Protein AF-A0A176J1P7-F1 (afdb_monomer)

Radius of gyration: 28.58 Å; Cα contacts (8 Å, |Δi|>4): 142; chains: 1; bounding box: 48×58×91 Å

Secondary structure (DSSP, 8-state):
---------PPP---------------GGGG-----EE-HHHHHHHHHTT-PPPHHHHHHHHHHHHHHHHTT--EEEEEESSEEEEEETTTTEEEEEEEHHHHTTPPP-S--EEEEE-

Mean predicted aligned error: 12.33 Å

pLDDT: mean 83.84, std 17.24, range [46.94, 98.0]

Solvent-accessible surface area (backbone atoms only — not comparable to full-atom values): 7313 Å² total; per-residue (Å²): 137,86,84,82,81,84,79,84,83,79,77,84,82,79,81,82,75,79,85,74,78,84,70,86,74,76,52,77,70,76,74,58,74,80,61,72,42,75,33,75,60,14,51,52,36,26,62,78,64,70,57,82,78,50,71,69,56,51,52,50,49,44,56,52,41,54,54,35,44,77,71,70,29,48,24,31,40,39,38,39,87,74,24,34,34,38,30,33,41,76,71,29,28,35,51,37,46,41,43,44,76,63,49,74,78,59,87,87,74,88,58,75,38,76,45,81,56,129

Nearest PDB structures (foldseek):
  1hux-assembly1_B  TM=5.943E-01  e=7.854E-01  Acidaminococcus fermentans
  4jx2-assembly1_B  TM=6.207E-01  e=9.579E-01  Legionella pneumophila subsp. pneumophila str. Philadelphia 1
  5nbn-assembly2_C  TM=6.467E-01  e=3.371E+00  Saccharomyces cerevisiae S288C
  3h1q-assembly2_B  TM=3.751E-01  e=7.854E-01  Carboxydothermus hydrogenoformans Z-2901
  7ztd-assembly1_A  TM=6.219E-01  e=3.601E+00  Homo sapiens

Foldseek 3Di:
DDDDDDDDDDDDDDDDDPDDDDDDCPDPVVVDPPAAEEDPAAVVQCVVVVQDQDPVNSVVVSVVLVVCVVVVWQWEWEDEQQWIWIAGSVNSYTHHIDGPVVVVPDDDPPGPYYHYDD

Structure (mmCIF, N/CA/C/O backbone):
data_AF-A0A176J1P7-F1
#
_entry.id   AF-A0A176J1P7-F1
#
loop_
_atom_site.group_PDB
_atom_site.id
_atom_site.type_symbol
_atom_site.label_atom_id
_atom_site.label_alt_id
_atom_site.label_comp_id
_atom_site.label_asym_id
_atom_site.label_entity_id
_atom_site.label_seq_id
_atom_site.pdbx_PDB_ins_code
_atom_site.Cartn_x
_atom_site.Cartn_y
_atom_site.Cartn_z
_atom_site.occupancy
_atom_site.B_iso_or_equiv
_atom_site.auth_seq_id
_atom_site.auth_comp_id
_atom_site.auth_asym_id
_atom_site.auth_atom_id
_atom_site.pdbx_PDB_model_num
ATOM 1 N N . MET A 1 1 ? -18.538 42.694 77.700 1.00 47.28 1 MET A N 1
ATOM 2 C CA . MET A 1 1 ? -18.294 43.087 76.299 1.00 47.28 1 MET A CA 1
ATOM 3 C C . MET A 1 1 ? -18.184 41.798 75.504 1.00 47.28 1 MET A C 1
ATOM 5 O O . MET A 1 1 ? -17.128 41.183 75.482 1.00 47.28 1 MET A O 1
ATOM 9 N N . GLU A 1 2 ? -19.329 41.314 75.025 1.00 47.19 2 GLU A N 1
ATOM 10 C CA . GLU A 1 2 ? -19.442 40.132 74.165 1.00 47.19 2 GLU A CA 1
ATOM 11 C C . GLU A 1 2 ? -18.959 40.481 72.758 1.00 47.19 2 GLU A C 1
ATOM 13 O O . GLU A 1 2 ? -19.436 41.450 72.176 1.00 47.19 2 GLU A O 1
ATOM 18 N N . ASN A 1 3 ? -18.056 39.674 72.203 1.00 46.94 3 ASN A N 1
ATOM 19 C CA . ASN A 1 3 ? -17.729 39.709 70.781 1.00 46.94 3 ASN A CA 1
ATOM 20 C C . ASN A 1 3 ? -18.345 38.467 70.129 1.00 46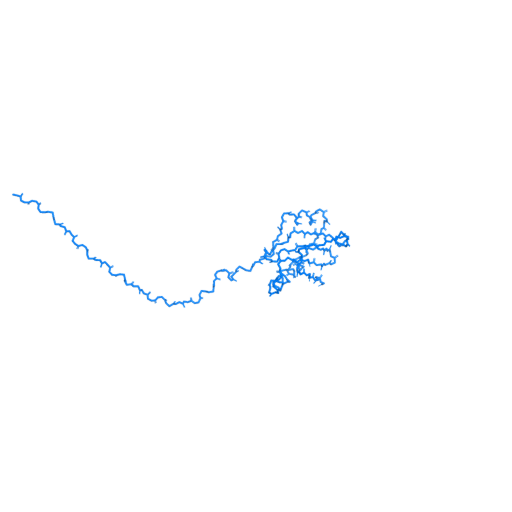.94 3 ASN A C 1
ATOM 22 O O . ASN A 1 3 ? -17.734 37.398 70.089 1.00 46.94 3 ASN A O 1
ATOM 26 N N . GLY A 1 4 ? -19.592 38.612 69.674 1.00 50.59 4 GLY A N 1
ATOM 27 C CA . GLY A 1 4 ? -20.319 37.603 68.911 1.00 50.59 4 GLY A CA 1
ATOM 28 C C . GLY A 1 4 ? -19.778 37.500 67.486 1.00 50.59 4 GLY A C 1
ATOM 29 O O . GLY A 1 4 ? -19.776 38.472 66.738 1.00 50.59 4 GLY A O 1
ATOM 30 N N . ILE A 1 5 ? -19.314 36.311 67.107 1.00 58.38 5 ILE A N 1
ATOM 31 C CA . ILE A 1 5 ? -18.952 35.970 65.728 1.00 58.38 5 ILE A CA 1
ATOM 32 C C . ILE A 1 5 ? -20.221 35.447 65.050 1.00 58.38 5 ILE A C 1
ATOM 34 O O . ILE A 1 5 ? -20.645 34.315 65.297 1.00 58.38 5 ILE A O 1
ATOM 38 N N . GLU A 1 6 ? -20.859 36.267 64.219 1.00 57.91 6 GLU A N 1
ATOM 39 C CA . GLU A 1 6 ? -22.003 35.836 63.417 1.00 57.91 6 GLU A CA 1
ATOM 40 C C . GLU A 1 6 ? -21.540 34.870 62.313 1.00 57.91 6 GLU A C 1
ATOM 42 O O . GLU A 1 6 ? -20.824 35.233 61.379 1.00 57.91 6 GLU A O 1
ATOM 47 N N . LYS A 1 7 ? -21.949 33.598 62.414 1.00 54.00 7 LYS A N 1
ATOM 48 C CA . LYS A 1 7 ? -21.781 32.606 61.344 1.00 54.00 7 LYS A CA 1
ATOM 49 C C . LYS A 1 7 ? -22.800 32.868 60.232 1.00 54.00 7 LYS A C 1
ATOM 51 O O . LYS A 1 7 ? -23.985 32.579 60.396 1.00 54.00 7 LYS A O 1
ATOM 56 N N . LEU A 1 8 ? -22.328 33.324 59.074 1.00 55.03 8 LEU A N 1
ATOM 57 C CA . LEU A 1 8 ? -23.118 33.399 57.842 1.00 55.03 8 LEU A CA 1
ATOM 58 C C . LEU A 1 8 ? -23.496 31.985 57.361 1.00 55.03 8 LEU A C 1
ATOM 60 O O . LEU A 1 8 ? -22.653 31.237 56.865 1.00 55.03 8 LEU A O 1
ATOM 64 N N . LYS A 1 9 ? -24.776 31.619 57.495 1.00 56.59 9 LYS A N 1
ATOM 65 C CA . LYS A 1 9 ? -25.365 30.425 56.870 1.00 56.59 9 LYS A CA 1
ATOM 66 C C . LYS A 1 9 ? -25.597 30.710 55.384 1.00 56.59 9 LYS A C 1
ATOM 68 O O . LYS A 1 9 ? -26.512 31.451 55.043 1.00 56.59 9 LYS A O 1
ATOM 73 N N . HIS A 1 10 ? -24.797 30.126 54.500 1.00 53.03 10 HIS A N 1
ATOM 74 C CA . HIS A 1 10 ? -25.065 30.140 53.059 1.00 53.03 10 HIS A CA 1
ATOM 75 C C . HIS A 1 10 ? -25.905 28.915 52.675 1.00 53.03 10 HIS A C 1
ATOM 77 O O . HIS A 1 10 ? -25.543 27.773 52.956 1.00 53.03 10 HIS A O 1
ATOM 83 N N . LEU A 1 11 ? -27.059 29.186 52.067 1.00 60.56 11 LEU A N 1
ATOM 84 C CA . LEU A 1 11 ? -28.006 28.207 51.535 1.00 60.56 11 LEU A CA 1
ATOM 85 C C . LEU A 1 11 ? -27.411 27.540 50.276 1.00 60.56 11 LEU A C 1
ATOM 87 O O . LEU A 1 11 ? -26.779 28.242 49.482 1.00 60.56 11 LEU A O 1
ATOM 91 N N . PRO A 1 12 ? -27.594 26.225 50.045 1.00 56.84 12 PRO A N 1
ATOM 92 C CA . PRO A 1 12 ? -27.063 25.591 4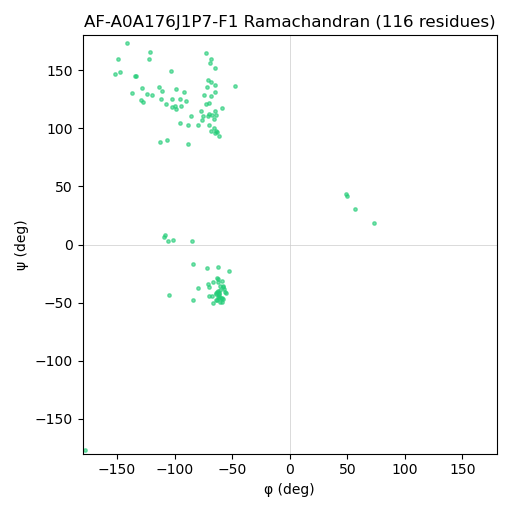8.844 1.00 56.84 12 PRO A CA 1
ATOM 93 C C . PRO A 1 12 ? -27.793 26.096 47.595 1.00 56.84 12 PRO A C 1
ATOM 95 O O . PRO A 1 12 ? -29.020 26.045 47.503 1.00 56.84 12 PRO A O 1
ATOM 98 N N . LEU A 1 13 ? -27.019 26.558 46.613 1.00 57.62 13 LEU A N 1
ATOM 99 C CA . LEU A 1 13 ? -27.512 26.887 45.279 1.00 57.62 13 LEU A CA 1
ATOM 100 C C . LEU A 1 13 ? -28.031 25.603 44.620 1.00 57.62 13 LEU A C 1
ATOM 102 O O . LEU A 1 13 ? -27.249 24.705 44.302 1.00 57.62 13 LEU A O 1
ATOM 106 N N . SER A 1 14 ? -29.344 25.494 44.408 1.00 64.50 14 SER A N 1
ATOM 107 C CA . SER A 1 14 ? -29.887 24.398 43.605 1.00 64.50 14 SER A CA 1
ATOM 108 C C . SER A 1 14 ? -29.500 24.622 42.143 1.00 64.50 14 SER A C 1
ATOM 110 O O . SER A 1 14 ? -29.840 25.652 41.556 1.00 64.50 14 SER A O 1
ATOM 112 N N . LEU A 1 15 ? -28.793 23.661 41.555 1.00 49.44 15 LEU A N 1
ATOM 113 C CA . LEU A 1 15 ? -28.382 23.690 40.155 1.00 49.44 15 LEU A CA 1
ATOM 114 C C . LEU A 1 15 ? -29.608 23.503 39.250 1.00 49.44 15 LEU A C 1
ATOM 116 O O . LEU A 1 15 ? -30.096 22.388 39.068 1.00 49.44 15 LEU A O 1
ATOM 120 N N . TYR A 1 16 ? -30.093 24.589 38.654 1.00 50.06 16 TYR A N 1
ATOM 121 C CA . TYR A 1 16 ? -31.014 24.511 37.525 1.00 50.06 16 TYR A CA 1
ATOM 122 C C . TYR A 1 16 ? -30.266 23.919 36.323 1.00 50.06 16 TYR A C 1
ATOM 124 O O . TYR A 1 16 ? -29.350 24.539 35.781 1.00 50.06 16 TYR A O 1
ATOM 132 N N . ARG A 1 17 ? -30.628 22.696 35.922 1.00 58.78 17 ARG A N 1
ATOM 133 C CA . ARG A 1 17 ? -30.071 22.026 34.742 1.00 58.78 17 ARG A CA 1
ATOM 134 C C . ARG A 1 17 ? -31.007 22.265 33.555 1.00 58.78 17 ARG A C 1
ATOM 136 O O . ARG A 1 17 ? -32.057 21.625 33.500 1.00 58.78 17 ARG A O 1
ATOM 143 N N . PRO A 1 18 ? -30.671 23.148 32.598 1.00 52.62 18 PRO A N 1
ATOM 144 C CA . PRO A 1 18 ? -31.464 23.263 31.386 1.00 52.62 18 PRO A CA 1
ATOM 145 C C . PRO A 1 18 ? -31.365 21.953 30.597 1.00 52.62 18 PRO A C 1
ATOM 147 O O . PRO A 1 18 ? -30.278 21.409 30.382 1.00 52.62 18 PRO A O 1
ATOM 150 N N . ILE A 1 19 ? -32.520 21.435 30.186 1.00 55.81 19 ILE A N 1
ATOM 151 C CA . ILE A 1 19 ? -32.644 20.259 29.325 1.00 55.81 19 ILE A CA 1
ATOM 152 C C . ILE A 1 19 ? -32.116 20.659 27.944 1.00 55.81 19 ILE A C 1
ATOM 154 O O . ILE A 1 19 ? -32.816 21.299 27.161 1.00 55.81 19 ILE A O 1
ATOM 158 N N . GLN A 1 2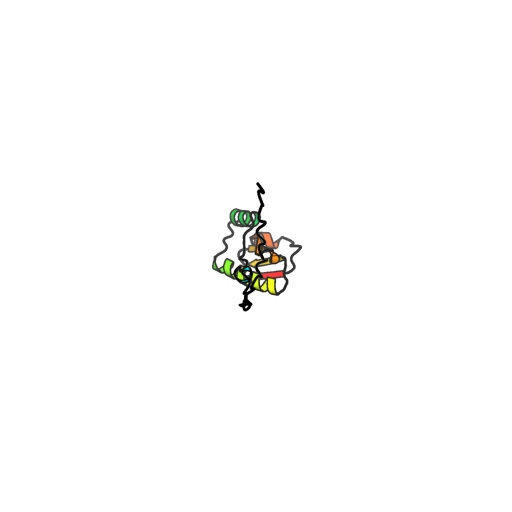0 ? -30.857 20.330 27.653 1.00 61.34 20 GLN A N 1
ATOM 159 C CA . GLN A 1 20 ? -30.287 20.548 26.328 1.00 61.34 20 GLN A CA 1
ATOM 160 C C . GLN A 1 20 ? -30.807 19.466 25.380 1.00 61.34 20 GLN A C 1
ATOM 162 O O . GLN A 1 20 ? -30.556 18.273 25.554 1.00 61.34 20 GLN A O 1
ATOM 167 N N . LYS A 1 21 ? -31.584 19.908 24.389 1.00 56.81 21 LYS A N 1
ATOM 168 C CA . LYS A 1 21 ? -32.069 19.104 23.268 1.00 56.81 21 LYS A CA 1
ATOM 169 C C . LYS A 1 21 ? -30.849 18.542 22.531 1.00 56.81 21 LYS A C 1
ATOM 171 O O . LYS A 1 21 ? -30.043 19.307 22.012 1.00 56.81 21 LYS A O 1
ATOM 176 N N . LYS A 1 22 ? -30.717 17.215 22.513 1.00 55.91 22 LYS A N 1
ATOM 177 C CA . LYS A 1 22 ? -29.633 16.479 21.853 1.00 55.91 22 LYS A CA 1
ATOM 178 C C . LYS A 1 22 ? -29.704 16.738 20.343 1.00 55.91 22 LYS A C 1
ATOM 180 O O . LYS A 1 22 ? -30.525 16.140 19.652 1.00 55.91 22 LYS A O 1
ATOM 185 N N . GLN A 1 23 ? -28.915 17.693 19.855 1.00 59.06 23 GLN A N 1
ATOM 186 C CA . GLN A 1 23 ? -28.635 17.821 18.430 1.00 59.06 23 GLN A CA 1
ATOM 187 C C . GLN A 1 23 ? -27.778 16.621 18.019 1.00 59.06 23 GLN A C 1
ATOM 189 O O . GLN A 1 23 ? -26.946 16.152 18.792 1.00 59.06 23 GLN A O 1
ATOM 194 N N . ASN A 1 24 ? -28.059 16.069 16.842 1.00 57.12 24 ASN A N 1
ATOM 195 C CA . ASN A 1 24 ? -27.381 14.891 16.321 1.00 57.12 24 ASN A CA 1
ATOM 196 C C . ASN A 1 24 ? -25.901 15.214 16.077 1.00 57.12 24 ASN A C 1
ATOM 198 O O . ASN A 1 24 ? -25.549 15.757 15.030 1.00 57.12 24 ASN A O 1
ATOM 202 N N . ASP A 1 25 ? -25.053 14.875 17.049 1.00 56.06 25 ASP A N 1
ATOM 203 C CA . ASP A 1 25 ? -23.601 14.850 16.913 1.00 56.06 25 ASP A CA 1
ATOM 204 C C . ASP A 1 25 ? -23.237 13.833 15.831 1.00 56.06 25 ASP A C 1
ATOM 206 O O . ASP A 1 25 ? -23.093 12.632 16.076 1.00 56.06 25 ASP A O 1
ATOM 210 N N . THR A 1 26 ? -23.101 14.318 14.601 1.00 60.22 26 THR A N 1
ATOM 211 C CA . THR A 1 26 ? -22.328 13.604 13.590 1.00 60.22 26 THR A CA 1
ATOM 212 C C . THR A 1 26 ? -20.903 13.637 14.114 1.00 60.22 26 THR A C 1
ATOM 214 O O . THR A 1 26 ? -20.258 14.682 14.095 1.00 60.22 26 THR A O 1
ATOM 217 N N . SER A 1 27 ? -20.476 12.532 14.724 1.00 72.25 27 SER A N 1
ATOM 218 C CA . SER A 1 27 ? -19.207 12.450 15.440 1.00 72.25 27 SER A CA 1
ATOM 219 C C . SER A 1 27 ? -18.067 13.038 14.600 1.00 72.25 27 SER A C 1
ATOM 221 O O . SER A 1 27 ? -17.956 12.725 13.414 1.00 72.25 27 SER A O 1
ATOM 223 N N . PHE A 1 28 ? -17.192 13.832 15.226 1.00 66.69 28 PHE A N 1
ATOM 224 C CA . PHE A 1 28 ? -15.980 14.399 14.619 1.00 66.69 28 PHE A CA 1
ATOM 225 C C . PHE A 1 28 ? -15.091 13.329 13.953 1.00 66.69 28 PHE A C 1
ATOM 227 O O . PHE A 1 28 ? -14.352 13.630 13.020 1.00 66.69 28 PHE A O 1
ATOM 234 N N . GLN A 1 29 ? -15.216 12.060 14.368 1.00 61.03 29 GLN A N 1
ATOM 235 C CA . GLN A 1 29 ? -14.558 10.922 13.715 1.00 61.03 29 GLN A CA 1
ATOM 236 C C . GLN A 1 29 ? -15.032 10.692 12.269 1.00 61.03 29 GLN A C 1
ATOM 238 O O . GLN A 1 29 ? -14.254 10.239 11.441 1.00 61.03 29 GLN A O 1
ATOM 243 N N . THR A 1 30 ? -16.272 11.054 11.934 1.00 57.84 30 THR A N 1
ATOM 244 C CA . THR A 1 30 ? -16.858 10.873 10.590 1.00 57.84 30 THR A CA 1
ATOM 245 C C . THR A 1 30 ? -16.271 11.841 9.556 1.00 57.84 30 THR A C 1
ATOM 247 O O . THR A 1 30 ? -16.353 11.585 8.359 1.00 57.84 30 THR A O 1
ATOM 250 N N . LEU A 1 31 ? -15.673 12.954 10.000 1.00 61.38 31 LEU A N 1
ATOM 251 C CA . LEU A 1 31 ? -15.048 13.946 9.116 1.00 61.38 31 LEU A CA 1
ATOM 252 C C . LEU A 1 31 ? -13.614 13.568 8.722 1.00 61.38 31 LEU A C 1
ATOM 254 O O . LEU A 1 31 ? -13.079 14.107 7.755 1.00 61.38 31 LEU A O 1
ATOM 258 N N . PHE A 1 32 ? -12.991 12.636 9.448 1.00 60.50 32 PHE A N 1
ATOM 259 C CA . PHE A 1 32 ? -11.681 12.102 9.105 1.00 60.50 32 PHE A CA 1
ATOM 260 C C . PHE A 1 32 ? -11.870 10.904 8.173 1.00 60.50 32 PHE A C 1
ATOM 262 O O . PHE A 1 32 ? -11.932 9.756 8.607 1.00 60.50 32 PHE A O 1
ATOM 269 N N . GLN A 1 33 ? -11.966 11.158 6.866 1.00 63.97 33 GLN A N 1
ATOM 270 C CA . GLN A 1 33 ? -11.664 10.090 5.920 1.00 63.97 33 GLN A CA 1
ATOM 271 C C . GLN A 1 33 ? -10.184 9.748 6.083 1.00 63.97 33 GLN A C 1
ATOM 273 O O . GLN A 1 33 ? -9.316 10.597 5.873 1.00 63.97 33 GLN A O 1
ATOM 278 N N . GLU A 1 34 ? -9.899 8.530 6.543 1.00 73.31 34 GLU A N 1
ATOM 279 C CA . GLU A 1 34 ? -8.531 8.039 6.665 1.00 73.31 34 GLU A CA 1
ATOM 280 C C . GLU A 1 34 ? -7.908 7.954 5.270 1.00 73.31 34 GLU A C 1
ATOM 282 O O . GLU A 1 34 ? -8.142 6.999 4.528 1.00 73.31 34 GLU A O 1
ATOM 287 N N . LYS A 1 35 ? -7.144 8.990 4.915 1.00 89.31 35 LYS A N 1
ATOM 288 C CA . LYS A 1 35 ? -6.380 9.050 3.671 1.00 89.31 35 LYS A CA 1
ATOM 289 C C . LYS A 1 35 ? -5.297 7.984 3.663 1.00 89.31 35 LYS A C 1
ATOM 291 O O . LYS A 1 35 ? -4.771 7.613 4.718 1.00 89.31 35 LYS A O 1
ATOM 296 N N . LEU A 1 36 ? -4.936 7.527 2.469 1.00 95.31 36 LEU A N 1
ATOM 297 C CA . LEU A 1 36 ? -3.806 6.626 2.323 1.00 95.31 36 LEU A CA 1
ATOM 298 C C . LEU A 1 36 ? -2.530 7.374 2.736 1.00 95.31 36 LEU A C 1
ATOM 300 O O . LEU A 1 36 ? -2.327 8.546 2.426 1.00 95.31 36 LEU A O 1
ATOM 304 N N . THR A 1 37 ? -1.660 6.702 3.477 1.00 96.44 37 THR A N 1
ATOM 305 C CA . THR A 1 37 ? -0.360 7.231 3.902 1.00 96.44 37 THR A CA 1
ATOM 306 C C . THR A 1 37 ? 0.761 6.324 3.413 1.00 96.44 37 THR A C 1
ATOM 308 O O . THR A 1 37 ? 0.531 5.164 3.080 1.00 96.44 37 THR A O 1
ATOM 311 N N . ILE A 1 38 ? 1.991 6.837 3.344 1.00 96.94 38 ILE A N 1
ATOM 312 C CA . ILE A 1 38 ? 3.156 6.080 2.863 1.00 96.94 38 ILE A CA 1
ATOM 313 C C . ILE A 1 38 ? 4.113 5.837 4.026 1.00 96.94 38 ILE A C 1
ATOM 315 O O . ILE A 1 38 ? 4.563 6.783 4.675 1.00 96.94 38 ILE A O 1
ATOM 319 N N . SER A 1 39 ? 4.463 4.572 4.267 1.00 98.00 39 SER A N 1
ATOM 320 C CA . SER A 1 39 ? 5.478 4.217 5.258 1.00 98.00 39 SER A CA 1
ATOM 321 C C . SER A 1 39 ? 6.876 4.677 4.818 1.00 98.00 39 SER A C 1
ATOM 323 O O . SER A 1 39 ? 7.160 4.859 3.632 1.00 98.00 39 SER A O 1
ATOM 325 N N . LYS A 1 40 ? 7.810 4.796 5.770 1.00 96.94 40 LYS A N 1
ATOM 326 C CA . LYS A 1 40 ? 9.219 5.095 5.448 1.00 96.94 40 LYS A CA 1
ATOM 327 C C . LYS A 1 40 ? 9.826 4.068 4.488 1.00 96.94 40 LYS A C 1
ATOM 329 O O . LYS A 1 40 ? 10.584 4.438 3.599 1.00 96.94 40 LYS A O 1
ATOM 334 N N . HIS A 1 41 ? 9.478 2.793 4.664 1.00 94.38 41 HIS A N 1
ATOM 335 C CA . HIS A 1 41 ? 9.992 1.714 3.830 1.00 94.38 41 HIS A CA 1
ATOM 336 C C . HIS A 1 41 ? 9.432 1.786 2.407 1.00 94.38 41 HIS A C 1
ATOM 338 O O . HIS A 1 41 ? 10.192 1.698 1.449 1.00 94.38 41 HIS A O 1
ATOM 344 N N . ALA A 1 42 ? 8.126 2.022 2.267 1.00 96.31 42 ALA A N 1
ATOM 345 C CA . ALA A 1 42 ? 7.506 2.221 0.964 1.00 96.31 42 ALA A CA 1
ATOM 346 C C . ALA A 1 42 ? 8.132 3.402 0.225 1.00 96.31 42 ALA A C 1
ATOM 348 O O . ALA A 1 42 ? 8.483 3.256 -0.939 1.00 96.31 42 ALA A O 1
ATOM 349 N N . ARG A 1 43 ? 8.334 4.538 0.904 1.00 96.38 43 ARG A N 1
ATOM 350 C CA . ARG A 1 43 ? 8.951 5.715 0.285 1.00 96.38 43 ARG A CA 1
ATOM 351 C C . ARG A 1 43 ? 10.353 5.412 -0.244 1.00 96.38 43 ARG A C 1
ATOM 353 O O . ARG A 1 43 ? 10.598 5.631 -1.422 1.00 96.38 43 ARG A O 1
ATOM 360 N N . ALA A 1 44 ? 11.207 4.802 0.582 1.00 96.19 44 ALA A N 1
ATOM 361 C CA . ALA A 1 44 ? 12.541 4.384 0.154 1.00 96.19 44 ALA A CA 1
ATOM 362 C C . ALA A 1 44 ? 12.494 3.463 -1.078 1.00 96.19 44 ALA A C 1
ATOM 364 O O . ALA A 1 44 ? 13.266 3.643 -2.010 1.00 96.19 44 ALA A O 1
ATOM 365 N N . ARG A 1 45 ? 11.550 2.514 -1.126 1.00 94.62 45 ARG A N 1
ATOM 366 C CA . ARG A 1 45 ? 11.411 1.593 -2.263 1.00 94.62 45 ARG A CA 1
ATOM 367 C C . ARG A 1 45 ? 10.894 2.252 -3.537 1.00 94.62 45 ARG A C 1
ATOM 369 O O . ARG A 1 45 ? 11.337 1.871 -4.618 1.00 94.62 45 ARG A O 1
ATOM 376 N N . LEU A 1 46 ? 9.979 3.213 -3.428 1.00 94.25 46 LEU A N 1
ATOM 377 C CA . LEU A 1 46 ? 9.521 3.997 -4.578 1.00 94.25 46 LEU A CA 1
ATOM 378 C C . LEU A 1 46 ? 10.690 4.783 -5.184 1.00 94.25 46 LEU A C 1
ATOM 380 O O . LEU A 1 46 ? 10.892 4.717 -6.397 1.00 94.25 46 LEU A O 1
ATOM 384 N N . ASP A 1 47 ? 11.498 5.421 -4.333 1.00 94.50 47 ASP A N 1
ATOM 385 C CA . ASP A 1 47 ? 12.664 6.208 -4.742 1.00 94.50 47 ASP A CA 1
ATOM 386 C C . ASP A 1 47 ? 13.763 5.316 -5.357 1.00 94.50 47 ASP A C 1
ATOM 388 O O . ASP A 1 47 ? 14.209 5.556 -6.478 1.00 94.50 47 ASP A O 1
ATOM 392 N N . GLU A 1 48 ? 14.157 4.229 -4.678 1.00 94.81 48 GLU A N 1
ATOM 393 C CA . GLU A 1 48 ? 15.200 3.287 -5.132 1.00 94.81 48 GLU A CA 1
ATOM 394 C C . GLU A 1 48 ? 14.891 2.647 -6.490 1.00 94.81 48 GLU A C 1
ATOM 396 O O . GLU A 1 48 ? 15.797 2.283 -7.244 1.00 94.81 48 GLU A O 1
ATOM 401 N N . ARG A 1 49 ? 13.606 2.445 -6.788 1.00 89.19 49 ARG A N 1
ATOM 402 C CA . ARG A 1 49 ? 13.147 1.753 -7.997 1.00 89.19 49 ARG A CA 1
ATOM 403 C C . ARG A 1 49 ? 12.564 2.693 -9.044 1.00 89.19 49 ARG A C 1
ATOM 405 O O . ARG A 1 49 ? 12.111 2.203 -10.076 1.00 89.19 49 ARG A O 1
ATOM 412 N N . ASN A 1 50 ? 12.588 4.001 -8.789 1.00 89.81 50 ASN A N 1
ATOM 413 C CA . ASN A 1 50 ? 12.002 5.033 -9.640 1.00 89.81 50 ASN A CA 1
ATOM 414 C C . ASN A 1 50 ? 10.545 4.715 -10.039 1.00 89.81 50 ASN A C 1
ATOM 416 O O . ASN A 1 50 ? 10.153 4.852 -11.199 1.00 89.81 50 ASN A O 1
ATOM 420 N N . ILE A 1 51 ? 9.758 4.219 -9.079 1.00 88.88 51 ILE A N 1
ATOM 421 C CA . ILE A 1 51 ? 8.338 3.914 -9.277 1.00 88.88 51 ILE A CA 1
ATOM 422 C C . ILE A 1 51 ? 7.557 5.197 -9.021 1.00 88.88 51 ILE A C 1
ATOM 424 O O . ILE A 1 51 ? 7.453 5.657 -7.884 1.00 88.88 51 ILE A O 1
ATOM 428 N N . VAL A 1 52 ? 6.986 5.755 -10.082 1.00 88.50 52 VAL A N 1
ATOM 429 C CA . VAL A 1 52 ? 6.139 6.945 -10.003 1.00 88.50 52 VAL A CA 1
ATOM 430 C C . VAL A 1 52 ? 4.683 6.508 -9.921 1.00 88.50 52 VAL A C 1
ATOM 432 O O . VAL A 1 52 ? 4.200 5.769 -10.776 1.00 88.50 52 VAL A O 1
ATOM 435 N N . ILE A 1 53 ? 3.984 6.976 -8.889 1.00 90.31 53 ILE A N 1
ATOM 436 C CA . ILE A 1 53 ? 2.536 6.816 -8.750 1.00 90.31 53 ILE A CA 1
ATOM 437 C C . ILE A 1 53 ? 1.912 8.152 -9.145 1.00 90.31 53 ILE A C 1
ATOM 439 O O . ILE A 1 53 ? 2.217 9.168 -8.523 1.00 90.31 53 ILE A O 1
ATOM 443 N N . SER A 1 54 ? 1.090 8.166 -10.196 1.00 92.88 54 SER A N 1
ATOM 444 C CA . SER A 1 54 ? 0.355 9.373 -10.584 1.00 92.88 54 SER A CA 1
ATOM 445 C C . SER A 1 54 ? -0.729 9.703 -9.558 1.00 92.88 54 SER A C 1
ATOM 447 O O . SER A 1 54 ? -1.236 8.809 -8.878 1.00 92.88 54 SER A O 1
ATOM 449 N N . ASP A 1 55 ? -1.137 10.970 -9.491 1.00 93.25 55 ASP A N 1
ATOM 450 C CA . ASP A 1 55 ? -2.228 11.400 -8.607 1.00 93.25 55 ASP A CA 1
ATOM 451 C C . ASP A 1 55 ? -3.537 10.651 -8.904 1.00 93.25 55 ASP A C 1
ATOM 453 O O . ASP A 1 55 ? -4.266 10.272 -7.993 1.00 93.25 55 ASP A O 1
ATOM 457 N N . GLU A 1 56 ? -3.813 10.364 -10.179 1.00 93.44 56 GLU A N 1
ATOM 458 C CA . GLU A 1 56 ? -4.966 9.557 -10.594 1.00 93.44 56 GLU A CA 1
ATOM 459 C C . GLU A 1 56 ? -4.915 8.151 -9.985 1.00 93.44 56 GLU A C 1
ATOM 461 O O . GLU A 1 56 ? -5.894 7.673 -9.410 1.00 93.44 56 GLU A O 1
ATOM 466 N N . LYS A 1 57 ? -3.746 7.508 -10.045 1.00 92.75 57 LYS A N 1
ATOM 467 C CA . LYS A 1 57 ? -3.557 6.165 -9.501 1.00 92.75 57 LYS A CA 1
ATOM 468 C C . LYS A 1 57 ? -3.579 6.160 -7.980 1.00 92.75 57 LYS A C 1
ATOM 470 O O . LYS A 1 57 ? -4.086 5.214 -7.384 1.00 92.75 57 LYS A O 1
ATOM 475 N N . TRP A 1 58 ? -3.070 7.220 -7.361 1.00 94.56 58 TRP A N 1
ATOM 476 C CA . TRP A 1 58 ? -3.163 7.430 -5.924 1.00 94.56 58 TRP A CA 1
ATOM 477 C C . TRP A 1 58 ? -4.621 7.519 -5.463 1.00 94.56 58 TRP A C 1
ATOM 479 O O . TRP A 1 58 ? -5.022 6.783 -4.564 1.00 94.56 58 TRP A O 1
ATOM 489 N N . ASN A 1 59 ? -5.435 8.337 -6.132 1.00 94.31 59 ASN A N 1
ATOM 490 C CA . ASN A 1 59 ? -6.862 8.460 -5.828 1.00 94.31 59 ASN A CA 1
ATOM 491 C C . ASN A 1 59 ? -7.596 7.125 -6.033 1.00 94.31 59 ASN A C 1
ATOM 493 O O . ASN A 1 59 ? -8.365 6.702 -5.174 1.00 94.31 59 ASN A O 1
ATOM 497 N N . LEU A 1 60 ? -7.286 6.396 -7.112 1.00 94.88 60 LEU A N 1
ATOM 498 C CA . LEU A 1 60 ? -7.848 5.062 -7.338 1.00 94.88 60 LEU A CA 1
ATOM 499 C C . LEU A 1 60 ? -7.478 4.083 -6.211 1.00 94.88 60 LEU A C 1
A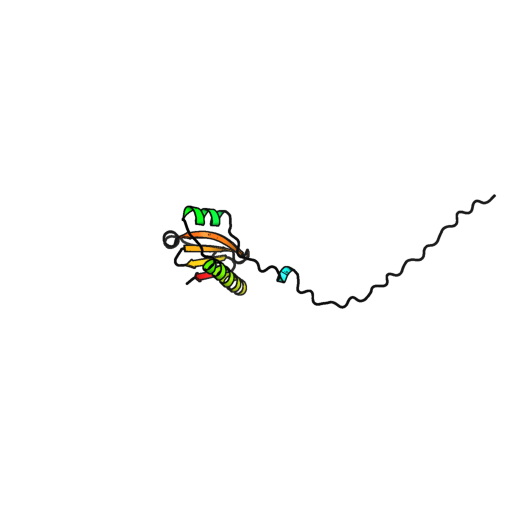TOM 501 O O . LEU A 1 60 ? -8.309 3.277 -5.792 1.00 94.88 60 LEU A O 1
ATOM 505 N N . MET A 1 61 ? -6.245 4.135 -5.697 1.00 95.50 61 MET A N 1
ATOM 506 C CA . MET A 1 61 ? -5.853 3.327 -4.539 1.00 95.50 61 MET A CA 1
ATOM 507 C C . MET A 1 61 ? -6.673 3.683 -3.297 1.00 95.50 61 MET A C 1
ATOM 509 O O . MET A 1 61 ? -7.065 2.769 -2.575 1.00 95.50 61 MET A O 1
ATOM 513 N N . GLU A 1 62 ? -6.954 4.965 -3.050 1.00 95.81 62 GLU A N 1
ATOM 514 C CA . GLU A 1 62 ? -7.800 5.413 -1.934 1.00 95.81 62 GLU A CA 1
ATOM 515 C C . GLU A 1 62 ? -9.247 4.908 -2.065 1.00 95.81 62 GLU A C 1
ATOM 517 O O . GLU A 1 62 ? -9.811 4.381 -1.099 1.00 95.81 62 GLU A O 1
ATOM 522 N N . ASP A 1 63 ? -9.821 4.957 -3.266 1.00 95.19 63 ASP A N 1
ATOM 523 C CA . ASP A 1 63 ? -11.165 4.431 -3.528 1.00 95.19 63 ASP A CA 1
ATOM 524 C C . ASP A 1 63 ? -11.230 2.916 -3.289 1.00 95.19 63 ASP A C 1
ATOM 526 O O . ASP A 1 63 ? -12.099 2.405 -2.572 1.00 95.19 63 ASP A O 1
ATOM 530 N N . ARG A 1 64 ? -10.256 2.176 -3.833 1.00 95.88 64 ARG A N 1
ATOM 531 C CA . ARG A 1 64 ? -10.157 0.721 -3.651 1.00 95.88 64 ARG A CA 1
ATOM 532 C C . ARG A 1 64 ? -9.850 0.329 -2.211 1.00 95.88 64 ARG A C 1
ATOM 534 O O . ARG A 1 64 ? -10.327 -0.707 -1.752 1.00 95.88 64 ARG A O 1
ATOM 541 N N . LEU A 1 65 ? -9.093 1.146 -1.482 1.00 95.88 65 LEU A N 1
ATOM 542 C CA . LEU A 1 65 ? -8.849 0.982 -0.052 1.00 95.88 65 LEU A CA 1
ATOM 543 C C . LEU A 1 65 ? -10.162 1.069 0.737 1.00 95.88 65 LEU A C 1
ATOM 545 O O . LEU A 1 65 ? -10.404 0.231 1.607 1.00 95.88 65 LEU A O 1
ATOM 549 N N . SER A 1 66 ? -11.023 2.038 0.416 1.00 94.81 66 SER A N 1
ATOM 550 C CA . SER A 1 66 ? -12.349 2.173 1.032 1.00 94.81 66 SER A CA 1
ATOM 551 C C . SER A 1 66 ? -13.228 0.947 0.764 1.00 94.81 66 SER A C 1
ATOM 553 O O . SER A 1 66 ? -13.808 0.379 1.694 1.00 94.81 66 SER A O 1
ATOM 555 N N . GLU A 1 67 ? -13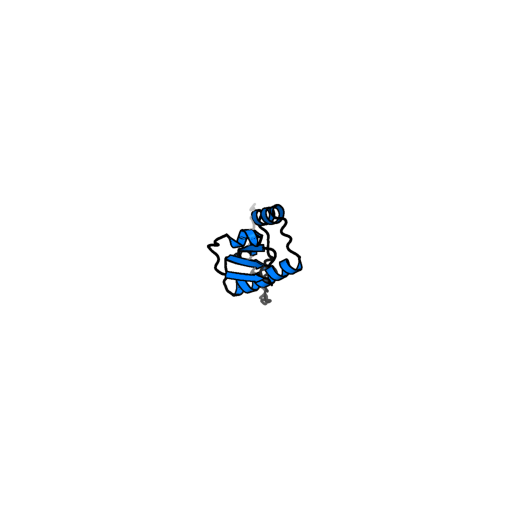.264 0.465 -0.481 1.00 95.44 67 GLU A N 1
ATOM 556 C CA . GLU A 1 67 ? -13.988 -0.761 -0.843 1.00 95.44 67 GLU A CA 1
ATOM 557 C C . GLU A 1 67 ? -13.436 -1.988 -0.092 1.00 95.44 67 GLU A C 1
ATOM 559 O O . GLU A 1 67 ? -14.193 -2.803 0.442 1.00 95.44 67 GLU A O 1
ATOM 564 N N . ALA A 1 68 ? -12.110 -2.106 0.009 1.00 96.31 68 ALA A N 1
ATOM 565 C CA . ALA A 1 68 ? -11.449 -3.196 0.717 1.00 96.31 68 ALA A CA 1
ATOM 566 C C . ALA A 1 68 ? -11.778 -3.198 2.220 1.00 96.31 68 ALA A C 1
ATOM 568 O O . ALA A 1 68 ? -12.057 -4.263 2.780 1.00 96.31 68 ALA A O 1
ATOM 569 N N . LYS A 1 69 ? -11.827 -2.018 2.860 1.00 95.38 69 LYS A N 1
ATOM 570 C CA . LYS A 1 69 ? -12.267 -1.871 4.259 1.00 95.38 69 LYS A CA 1
ATOM 571 C C . LYS A 1 69 ? -13.685 -2.393 4.457 1.00 95.38 69 LYS A C 1
ATOM 573 O O . LYS A 1 69 ? -13.928 -3.161 5.386 1.00 95.38 69 LYS A O 1
ATOM 578 N N . GLN A 1 70 ? -14.610 -2.021 3.571 1.00 95.56 70 GLN A N 1
ATOM 579 C CA . GLN A 1 70 ? -16.008 -2.468 3.641 1.00 95.56 70 GLN A CA 1
ATOM 580 C C . GLN A 1 70 ? -16.140 -3.991 3.502 1.00 95.56 70 GLN A C 1
ATOM 582 O O . GLN A 1 70 ? -17.038 -4.590 4.089 1.00 95.56 70 GLN A O 1
ATOM 587 N N . LYS A 1 71 ? -15.216 -4.630 2.776 1.00 96.00 71 LYS A N 1
ATOM 588 C CA . LYS A 1 71 ? -15.142 -6.090 2.614 1.00 96.00 71 LYS A CA 1
ATOM 589 C C . LYS A 1 71 ? -14.387 -6.808 3.742 1.00 96.00 71 LYS A C 1
ATOM 591 O O . LYS A 1 71 ? -14.224 -8.023 3.676 1.00 96.00 71 LYS A O 1
ATOM 596 N N . GLY A 1 72 ? -13.922 -6.093 4.770 1.00 96.12 72 GLY A N 1
ATOM 597 C CA . GLY A 1 72 ? -13.204 -6.680 5.907 1.00 96.12 72 GLY A CA 1
ATOM 598 C C . GLY A 1 72 ? -11.771 -7.126 5.591 1.00 96.12 72 GLY A C 1
ATOM 599 O O . GLY A 1 72 ? -11.190 -7.921 6.335 1.00 96.12 72 GLY A O 1
ATOM 600 N N . ILE A 1 73 ? -11.187 -6.629 4.498 1.00 97.75 73 ILE A N 1
ATOM 601 C CA . ILE A 1 73 ? -9.784 -6.877 4.156 1.00 97.75 73 ILE A CA 1
ATOM 602 C C . ILE A 1 73 ? -8.907 -6.087 5.134 1.00 97.75 73 ILE A C 1
ATOM 604 O O . ILE A 1 73 ? -9.186 -4.926 5.429 1.00 97.75 73 ILE A O 1
ATOM 608 N N . GLN A 1 74 ? -7.857 -6.720 5.659 1.00 96.94 74 GLN A N 1
ATOM 609 C CA . GLN A 1 74 ? -6.953 -6.105 6.638 1.00 96.94 74 GLN A CA 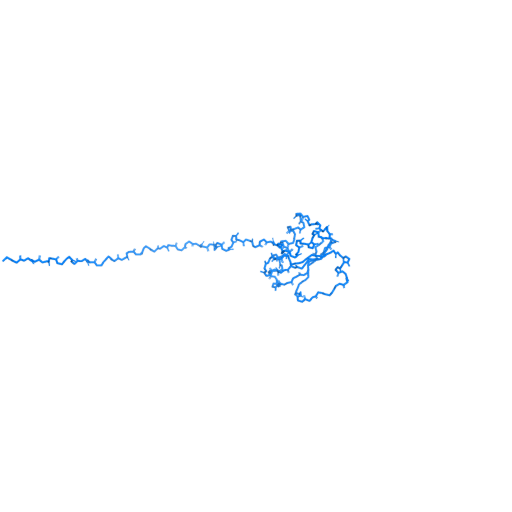1
ATOM 610 C C . GLN A 1 74 ? -5.625 -5.724 6.002 1.00 96.94 74 GLN A C 1
ATOM 612 O O . GLN A 1 74 ? -5.153 -4.610 6.221 1.00 96.94 74 GLN A O 1
ATOM 617 N N . ASP A 1 75 ? -5.080 -6.613 5.174 1.00 97.88 75 ASP A N 1
ATOM 618 C CA . ASP A 1 75 ? -3.824 -6.427 4.463 1.00 97.88 75 ASP A CA 1
ATOM 619 C C . ASP A 1 75 ? -3.991 -6.921 3.027 1.00 97.88 75 ASP A C 1
ATOM 621 O O . ASP A 1 75 ? -4.514 -8.012 2.766 1.00 97.88 75 ASP A O 1
ATOM 625 N N . ALA A 1 76 ? -3.579 -6.081 2.084 1.00 97.56 76 ALA A N 1
ATOM 626 C CA . ALA A 1 76 ? -3.908 -6.251 0.684 1.00 97.56 76 ALA A CA 1
ATOM 627 C C . ALA A 1 76 ? -2.705 -6.056 -0.233 1.00 97.56 76 ALA A C 1
ATOM 629 O O . ALA A 1 76 ? -1.864 -5.183 -0.011 1.00 97.56 76 ALA A O 1
ATOM 630 N N . LEU A 1 77 ? -2.682 -6.839 -1.310 1.00 97.38 77 LEU A N 1
ATOM 631 C CA . LEU A 1 77 ? -1.774 -6.651 -2.435 1.00 97.38 77 LEU A CA 1
ATOM 632 C C . LEU A 1 77 ? -2.508 -5.919 -3.559 1.00 97.38 77 LEU A C 1
ATOM 634 O O . LEU A 1 77 ? -3.475 -6.433 -4.115 1.00 97.38 77 LEU A O 1
ATOM 638 N N . PHE A 1 78 ? -2.043 -4.725 -3.896 1.00 96.81 78 PHE A N 1
ATOM 639 C CA . PHE A 1 78 ? -2.548 -3.935 -5.012 1.00 96.81 78 PHE A CA 1
ATOM 640 C C . PHE A 1 78 ? -1.595 -4.132 -6.192 1.00 96.81 78 PHE A C 1
ATOM 642 O O . PHE A 1 78 ? -0.403 -3.840 -6.085 1.00 96.81 78 PHE A O 1
ATOM 649 N N . LEU A 1 79 ? -2.099 -4.660 -7.304 1.00 94.94 79 LEU A N 1
ATOM 650 C CA . LEU A 1 79 ? -1.316 -4.975 -8.497 1.00 94.94 79 LEU A CA 1
ATOM 651 C C . LEU A 1 79 ? -1.679 -4.034 -9.634 1.00 94.94 79 LEU A C 1
ATOM 653 O O . LEU A 1 79 ? -2.846 -3.862 -9.953 1.00 94.94 79 LEU A O 1
ATOM 657 N N . SER A 1 80 ? -0.660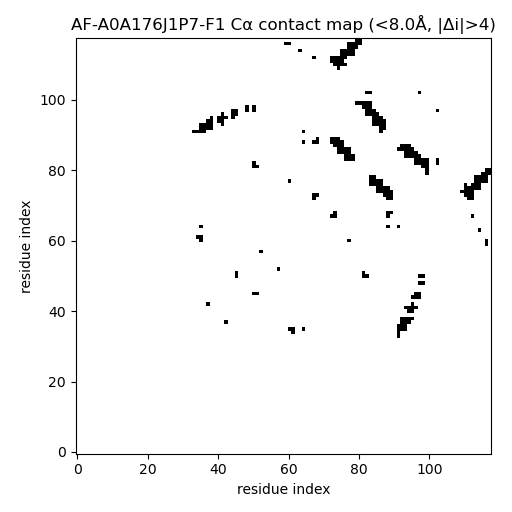 -3.486 -10.280 1.00 92.62 80 SER A N 1
ATOM 658 C CA . SER A 1 80 ? -0.786 -2.573 -11.412 1.00 92.62 80 SER A CA 1
ATOM 659 C C . SER A 1 80 ? 0.299 -2.844 -12.452 1.00 92.62 80 SER A C 1
ATOM 661 O O . SER A 1 80 ? 1.216 -3.638 -12.207 1.00 92.62 80 SER A O 1
ATOM 663 N N . ASN A 1 81 ? 0.225 -2.184 -13.604 1.00 89.50 81 ASN A N 1
ATOM 664 C CA . ASN A 1 81 ? 1.246 -2.298 -14.648 1.00 89.50 81 ASN A CA 1
ATOM 665 C C . ASN A 1 81 ? 2.628 -1.796 -14.189 1.00 89.50 81 ASN A C 1
ATOM 667 O O . ASN A 1 81 ? 3.652 -2.348 -14.584 1.00 89.50 81 ASN A O 1
ATOM 671 N N . GLU A 1 82 ? 2.661 -0.799 -13.310 1.00 87.81 82 GLU A N 1
ATOM 672 C CA . GLU A 1 82 ? 3.865 -0.151 -12.791 1.00 87.81 82 GLU A CA 1
ATOM 673 C C . GLU A 1 82 ? 4.510 -0.989 -11.680 1.00 87.81 82 GLU A C 1
ATOM 675 O O . GLU A 1 82 ? 5.736 -1.107 -11.590 1.00 87.81 82 GLU A O 1
ATOM 680 N N . GLY A 1 83 ? 3.689 -1.618 -10.838 1.00 92.56 83 GLY A N 1
ATOM 681 C CA . GLY A 1 83 ? 4.194 -2.351 -9.688 1.00 92.56 83 GLY A CA 1
ATOM 682 C C . GLY A 1 83 ? 3.149 -3.059 -8.840 1.00 92.56 83 GLY A C 1
ATOM 683 O O . GLY A 1 83 ? 1.951 -3.072 -9.135 1.00 92.56 83 GLY A O 1
ATOM 684 N N . ALA A 1 84 ? 3.652 -3.664 -7.771 1.00 95.38 84 ALA A N 1
ATOM 685 C CA . ALA A 1 84 ? 2.881 -4.273 -6.708 1.00 95.38 84 ALA A CA 1
ATOM 686 C C . ALA A 1 84 ? 3.092 -3.495 -5.404 1.00 95.38 84 ALA A C 1
ATOM 688 O O . ALA A 1 84 ? 4.217 -3.137 -5.045 1.00 95.38 84 ALA A O 1
ATOM 689 N N . PHE A 1 85 ? 2.000 -3.250 -4.693 1.00 96.69 85 PHE A N 1
ATOM 690 C CA . PHE A 1 85 ? 1.954 -2.402 -3.511 1.00 96.69 85 PHE A CA 1
ATOM 691 C C . PHE A 1 85 ? 1.296 -3.175 -2.373 1.00 96.69 85 PHE A C 1
ATOM 693 O O . PHE A 1 85 ? 0.170 -3.647 -2.515 1.00 96.69 85 PHE A O 1
ATOM 700 N N . ILE A 1 86 ? 1.990 -3.322 -1.245 1.00 97.00 86 ILE A N 1
ATOM 701 C CA . ILE A 1 86 ? 1.414 -3.958 -0.054 1.00 97.00 86 ILE A CA 1
ATOM 702 C C . ILE A 1 86 ? 0.860 -2.862 0.838 1.00 97.00 86 ILE A C 1
ATOM 704 O O . ILE A 1 86 ? 1.610 -2.004 1.308 1.00 97.00 86 ILE A O 1
ATOM 708 N N . ILE A 1 87 ? -0.443 -2.906 1.085 1.00 97.50 87 ILE A N 1
ATOM 709 C CA . ILE A 1 87 ? -1.163 -1.893 1.846 1.00 97.50 87 ILE A CA 1
ATOM 710 C C . ILE A 1 87 ? -1.795 -2.548 3.066 1.00 97.50 87 ILE A C 1
ATOM 712 O O . ILE A 1 87 ? -2.525 -3.532 2.949 1.00 97.50 87 ILE A O 1
ATOM 716 N N . SER A 1 88 ? -1.553 -1.963 4.237 1.00 97.44 88 SER A N 1
ATOM 717 C CA . SER A 1 88 ? -2.345 -2.267 5.418 1.00 97.44 88 SER A CA 1
ATOM 718 C C . SER A 1 88 ? -3.645 -1.487 5.324 1.00 97.44 88 SER A C 1
ATOM 720 O O . SER A 1 88 ? -3.678 -0.274 5.545 1.00 97.44 88 SER A O 1
ATOM 722 N N . VAL A 1 89 ? -4.710 -2.192 4.954 1.00 97.00 89 VAL A N 1
ATOM 723 C CA . VAL A 1 89 ? -6.053 -1.639 4.768 1.00 97.00 89 VAL A CA 1
ATOM 724 C C . VAL A 1 89 ? -6.593 -1.108 6.088 1.00 97.00 89 VAL A C 1
ATOM 726 O O . VAL A 1 89 ? -7.120 0.001 6.140 1.00 97.00 89 VAL A O 1
ATOM 729 N N . LYS A 1 90 ? -6.361 -1.854 7.175 1.00 94.94 90 LYS A N 1
ATOM 730 C CA . LYS A 1 90 ? -6.729 -1.448 8.537 1.00 94.94 90 LYS A CA 1
ATOM 731 C C . LYS A 1 90 ? -6.131 -0.095 8.929 1.00 94.94 90 LYS A C 1
ATOM 733 O O . LYS A 1 90 ? -6.809 0.697 9.566 1.00 94.94 90 LYS A O 1
ATOM 738 N N . ASN A 1 91 ? -4.873 0.149 8.561 1.00 96.00 91 ASN A N 1
ATOM 739 C CA . ASN A 1 91 ? -4.132 1.348 8.959 1.00 96.00 91 ASN A CA 1
ATOM 740 C C . ASN A 1 91 ? -4.059 2.407 7.851 1.00 96.00 91 ASN A C 1
ATOM 742 O O . ASN A 1 91 ? -3.343 3.393 8.002 1.00 96.00 91 ASN A O 1
ATOM 746 N N . SER A 1 92 ? -4.716 2.188 6.709 1.00 96.75 92 SER A N 1
ATOM 747 C CA . SER A 1 92 ? -4.643 3.074 5.536 1.00 96.75 92 SER A CA 1
ATOM 748 C C . SER A 1 92 ? -3.199 3.432 5.161 1.00 96.75 92 SER A C 1
ATOM 750 O O . SER A 1 92 ? -2.866 4.594 4.941 1.00 96.75 92 SER A O 1
ATOM 752 N N . THR A 1 93 ? -2.297 2.446 5.171 1.00 97.38 93 THR A N 1
ATOM 753 C CA . THR A 1 93 ? -0.852 2.687 5.024 1.00 97.38 93 THR A CA 1
ATOM 754 C C . THR A 1 93 ? -0.247 1.796 3.947 1.00 97.38 93 THR A C 1
ATOM 756 O O . THR A 1 93 ? -0.298 0.571 4.046 1.00 97.38 93 THR A O 1
ATOM 759 N N . LEU A 1 94 ? 0.407 2.402 2.957 1.00 97.44 94 LEU A N 1
ATOM 760 C CA . LEU A 1 94 ? 1.282 1.728 2.008 1.00 97.44 94 LEU A CA 1
ATOM 761 C C . LEU A 1 94 ? 2.574 1.298 2.717 1.00 97.44 94 LEU A C 1
ATOM 763 O O . LEU A 1 94 ? 3.396 2.128 3.111 1.00 97.44 94 LEU A O 1
ATOM 767 N N . ILE A 1 95 ? 2.744 -0.010 2.897 1.00 97.00 95 ILE A N 1
ATOM 768 C CA . ILE A 1 95 ? 3.843 -0.612 3.657 1.00 97.00 95 ILE A CA 1
ATOM 769 C C . ILE A 1 95 ? 5.088 -0.766 2.791 1.00 97.00 95 ILE A C 1
ATOM 771 O O . ILE A 1 95 ? 6.173 -0.369 3.216 1.00 97.00 95 ILE A O 1
ATOM 775 N N . THR A 1 96 ? 4.940 -1.305 1.581 1.00 95.56 96 THR A N 1
ATOM 776 C CA . THR A 1 96 ? 6.044 -1.464 0.628 1.00 95.56 96 THR A CA 1
ATOM 777 C C . THR A 1 96 ? 5.558 -1.361 -0.813 1.00 95.56 96 THR A C 1
ATOM 779 O O . THR A 1 96 ? 4.373 -1.550 -1.095 1.00 95.56 96 THR A O 1
ATOM 782 N N . ALA A 1 97 ? 6.491 -1.076 -1.714 1.00 95.06 97 ALA A N 1
ATOM 783 C CA . ALA A 1 97 ? 6.278 -1.016 -3.149 1.00 95.06 97 ALA A CA 1
ATOM 784 C C . ALA A 1 97 ? 7.394 -1.784 -3.860 1.00 95.06 97 ALA A C 1
ATOM 786 O O . ALA A 1 97 ? 8.543 -1.792 -3.416 1.00 95.06 97 ALA A O 1
ATOM 787 N N . MET A 1 98 ? 7.055 -2.429 -4.965 1.00 94.25 98 MET A N 1
ATOM 788 C CA . MET A 1 98 ? 7.994 -3.160 -5.808 1.00 94.25 98 MET A CA 1
ATOM 789 C C . MET A 1 98 ? 7.547 -3.067 -7.262 1.00 94.25 98 MET A C 1
ATOM 791 O O . MET A 1 98 ? 6.355 -2.980 -7.546 1.00 94.25 98 MET A O 1
ATOM 795 N N . ASN A 1 99 ? 8.491 -3.081 -8.199 1.00 93.56 99 ASN A N 1
ATOM 796 C CA . ASN A 1 99 ? 8.136 -3.093 -9.617 1.00 93.56 99 ASN A CA 1
ATOM 797 C C . ASN A 1 99 ? 7.576 -4.466 -10.026 1.00 93.56 99 ASN A C 1
ATOM 799 O O . ASN A 1 99 ? 7.749 -5.472 -9.331 1.00 93.56 99 ASN A O 1
ATOM 803 N N . ARG A 1 100 ? 6.921 -4.521 -11.190 1.00 90.75 100 ARG A N 1
ATOM 804 C CA . ARG A 1 100 ? 6.240 -5.736 -11.660 1.00 90.75 100 ARG A CA 1
ATOM 805 C C . ARG A 1 100 ? 7.178 -6.934 -11.855 1.00 90.75 100 ARG A C 1
ATOM 807 O O . ARG A 1 100 ? 6.781 -8.064 -11.579 1.00 90.75 100 ARG A O 1
ATOM 814 N N . LYS A 1 101 ? 8.416 -6.697 -12.303 1.00 91.75 101 LYS A N 1
ATOM 815 C CA . LYS A 1 101 ? 9.415 -7.754 -12.537 1.00 91.75 101 LYS A CA 1
ATOM 816 C C . LYS A 1 101 ? 9.864 -8.403 -11.230 1.00 91.75 101 LYS A C 1
ATOM 818 O O . LYS A 1 101 ? 9.963 -9.621 -11.167 1.00 91.75 101 LYS A O 1
ATOM 823 N N . GLU A 1 102 ? 10.130 -7.596 -10.207 1.00 91.31 102 GLU A N 1
ATOM 824 C CA . GLU A 1 102 ? 10.484 -8.075 -8.871 1.00 91.31 102 GLU A CA 1
ATOM 825 C C . GLU A 1 102 ? 9.316 -8.845 -8.253 1.00 91.31 102 GLU A C 1
ATOM 827 O O . GLU A 1 102 ? 9.505 -9.974 -7.810 1.00 91.31 102 GLU A O 1
ATOM 832 N N . ALA A 1 103 ? 8.105 -8.281 -8.306 1.00 93.06 103 ALA A N 1
ATOM 833 C CA . ALA A 1 103 ? 6.903 -8.895 -7.747 1.00 93.06 103 ALA A CA 1
ATOM 834 C C . ALA A 1 103 ? 6.599 -10.284 -8.332 1.00 93.06 103 ALA A C 1
ATOM 836 O O . ALA A 1 103 ? 6.142 -11.165 -7.608 1.00 93.06 103 ALA A O 1
ATOM 837 N N . ALA A 1 104 ? 6.878 -10.495 -9.623 1.00 92.19 104 ALA A N 1
ATOM 838 C CA . ALA A 1 104 ? 6.598 -11.750 -10.320 1.00 92.19 104 ALA A CA 1
ATOM 839 C C . ALA A 1 104 ? 7.361 -12.964 -9.759 1.00 92.19 104 ALA A C 1
ATOM 841 O O . ALA A 1 104 ? 6.961 -14.097 -10.017 1.00 92.19 104 ALA A O 1
ATOM 842 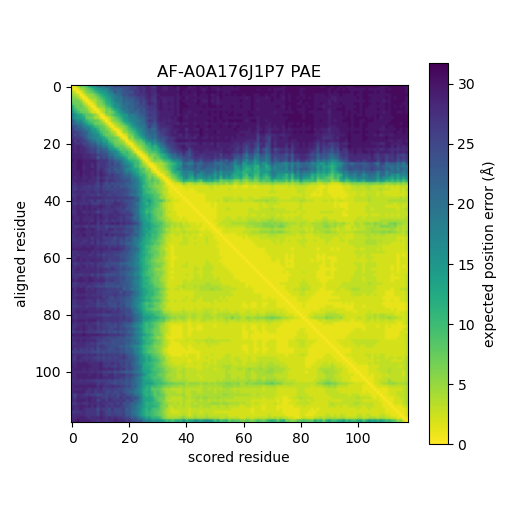N N . SER A 1 105 ? 8.445 -12.749 -9.007 1.00 93.00 105 SER A N 1
ATOM 843 C CA . SER A 1 105 ? 9.228 -13.822 -8.388 1.00 93.00 105 SER A CA 1
ATOM 844 C C . SER A 1 105 ? 9.060 -13.910 -6.868 1.00 93.00 105 SER A C 1
ATOM 846 O O . SER A 1 105 ? 9.822 -14.635 -6.230 1.00 93.00 105 SER A O 1
ATOM 848 N N . GLN A 1 106 ? 8.135 -13.150 -6.271 1.00 92.69 106 GLN A N 1
ATOM 849 C CA . GLN A 1 106 ? 7.928 -13.131 -4.820 1.00 92.69 106 GLN A CA 1
ATOM 850 C C . GLN A 1 106 ? 6.698 -13.936 -4.405 1.00 92.69 106 GLN A C 1
ATOM 852 O O . GLN A 1 106 ? 5.694 -13.994 -5.114 1.00 92.69 106 GLN A O 1
ATOM 857 N N . ILE A 1 107 ? 6.768 -14.513 -3.204 1.00 94.44 107 ILE A N 1
ATOM 858 C CA . ILE A 1 107 ? 5.617 -15.090 -2.508 1.00 94.44 107 ILE A CA 1
ATOM 859 C C . ILE A 1 107 ? 5.184 -14.097 -1.435 1.00 94.44 107 ILE A C 1
ATOM 861 O O . ILE A 1 107 ? 5.980 -13.706 -0.581 1.00 94.44 107 ILE A O 1
ATOM 865 N N . PHE A 1 108 ? 3.912 -13.715 -1.468 1.00 93.81 108 PHE A N 1
ATOM 866 C CA . PHE A 1 108 ? 3.312 -12.830 -0.478 1.00 93.81 108 PHE A CA 1
ATOM 867 C C . PHE A 1 108 ? 2.544 -13.655 0.551 1.00 93.81 108 PHE A C 1
ATOM 869 O O . PHE A 1 108 ? 1.775 -14.548 0.198 1.00 93.81 108 PHE A O 1
ATOM 876 N N . THR A 1 109 ? 2.742 -13.349 1.828 1.00 94.38 109 THR A N 1
ATOM 877 C CA . THR A 1 109 ? 2.022 -13.962 2.949 1.00 94.38 109 THR A CA 1
ATOM 878 C C . THR A 1 109 ? 1.296 -12.887 3.742 1.00 94.38 109 THR A C 1
ATOM 880 O O . THR A 1 109 ? 1.560 -11.698 3.567 1.00 94.38 109 THR A O 1
ATOM 883 N N . ASN A 1 110 ? 0.370 -13.299 4.611 1.00 94.75 110 ASN A N 1
ATOM 884 C CA . ASN A 1 110 ? -0.439 -12.383 5.424 1.00 94.75 110 ASN A CA 1
ATOM 885 C C . ASN A 1 110 ? -1.218 -11.360 4.582 1.00 94.75 110 ASN A C 1
ATOM 887 O O . ASN A 1 110 ? -1.469 -10.247 5.023 1.00 94.75 110 ASN A O 1
ATOM 891 N N . ILE A 1 111 ? -1.595 -11.752 3.366 1.00 96.75 111 ILE A N 1
ATOM 892 C CA . ILE A 1 111 ? -2.467 -10.986 2.485 1.00 96.75 111 ILE A CA 1
ATOM 893 C C . ILE A 1 111 ? -3.813 -11.698 2.466 1.00 96.75 111 ILE A C 1
ATOM 895 O O . ILE A 1 111 ? -3.883 -12.868 2.093 1.00 96.75 111 ILE A O 1
ATOM 899 N N . ASN A 1 112 ? -4.878 -11.006 2.869 1.00 96.44 112 ASN A N 1
ATOM 900 C CA . ASN A 1 112 ? -6.239 -11.547 2.835 1.00 96.44 112 ASN A CA 1
ATOM 901 C C . ASN A 1 112 ? -7.120 -10.893 1.760 1.00 96.44 112 ASN A C 1
ATOM 903 O O . ASN A 1 112 ? -8.308 -11.196 1.671 1.00 96.44 112 ASN A O 1
ATOM 907 N N . GLY A 1 113 ? -6.537 -10.032 0.923 1.00 96.75 113 GLY A N 1
ATOM 908 C CA . GLY A 1 113 ? -7.189 -9.458 -0.247 1.00 96.75 113 GLY A CA 1
ATOM 909 C C . GLY A 1 113 ? -6.197 -9.091 -1.346 1.00 96.75 113 GLY A C 1
ATOM 910 O O . GLY A 1 113 ? -5.067 -8.691 -1.086 1.00 96.75 113 GLY A O 1
ATOM 911 N N . THR A 1 114 ? -6.604 -9.220 -2.603 1.00 96.94 114 THR A N 1
ATOM 912 C CA . THR A 1 114 ? -5.819 -8.747 -3.751 1.00 96.94 114 THR A CA 1
ATOM 913 C C . THR A 1 114 ? -6.708 -7.887 -4.628 1.00 96.94 114 THR A C 1
ATOM 915 O O . THR A 1 114 ? -7.858 -8.240 -4.883 1.00 96.94 114 THR A O 1
ATOM 918 N N . ILE A 1 115 ? -6.176 -6.749 -5.058 1.00 96.44 115 ILE A N 1
ATOM 919 C CA . ILE A 1 115 ? -6.875 -5.755 -5.862 1.00 96.44 115 ILE A CA 1
ATOM 920 C C . ILE A 1 115 ? -6.066 -5.528 -7.133 1.00 96.44 115 ILE A C 1
ATOM 922 O O . ILE A 1 115 ? -4.860 -5.290 -7.076 1.00 96.44 115 ILE A O 1
ATOM 926 N N . LEU A 1 116 ? -6.736 -5.605 -8.279 1.00 95.44 116 LEU A N 1
ATOM 927 C CA . LEU A 1 116 ? -6.168 -5.227 -9.568 1.00 95.44 116 LEU A CA 1
ATOM 928 C C . LEU A 1 116 ? -6.495 -3.754 -9.841 1.00 95.44 116 LEU A C 1
ATOM 930 O O . LEU A 1 116 ? -7.635 -3.323 -9.664 1.00 95.44 116 LEU A O 1
ATOM 934 N N . LEU A 1 117 ? -5.475 -2.994 -10.224 1.00 91.38 117 LEU A N 1
ATOM 935 C CA . LEU A 1 117 ? -5.537 -1.589 -10.607 1.00 91.38 117 LEU A CA 1
ATOM 936 C C . LEU A 1 117 ? -5.224 -1.492 -12.107 1.00 91.38 117 LEU A C 1
ATOM 938 O O . LEU A 1 117 ? -4.052 -1.350 -12.482 1.00 91.38 117 LEU A O 1
ATOM 942 N N . ASP A 1 118 ? -6.270 -1.604 -12.924 1.00 78.50 118 ASP A N 1
ATOM 943 C CA . ASP A 1 118 ? -6.237 -1.368 -14.374 1.00 78.50 118 ASP A CA 1
ATOM 944 C C . ASP A 1 118 ? -6.696 0.053 -14.710 1.00 78.50 118 ASP A C 1
ATOM 946 O O . ASP A 1 118 ? -7.667 0.523 -14.066 1.00 78.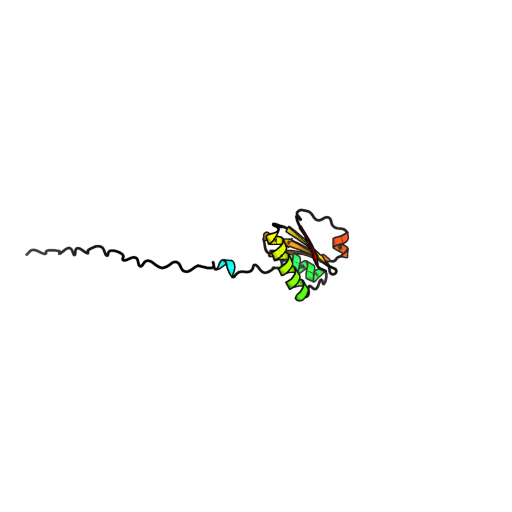50 118 ASP A O 1
#

Sequence (118 aa):
MENGIEKLKHLPLSLYRPIQKKQNDTSFQTLFQEKLTISKHARARLDERNIVISDEKWNLMEDRLSEAKQKGIQDALFLSNEGAFIISVKNSTLITAMNRKEAASQIFTNINGTILLD